Protein AF-A0A9Q3CZU9-F1 (afdb_monomer_lite)

Sequence (143 aa):
MDTALLIWNRVISWTGIVTNIPSDRDPKFTSALWTNLHQLFGQKVPFNTDYYPQIDGLAERMIQTLEDMVRRICADVLEFNDCDESTHDWCALLPALELEYKRSIHSKTKQTHPILEKGWNPKLPQDSLRKDLVEVHPTAGSF

Radius of gyration: 20.22 Å; chains: 1; bounding box: 53×43×50 Å

Organism: NCBI:txid1389203

Foldseek 3Di:
DVLLVVCCVPPCVVQPDDPDDADDPDVVCVDPSVVVNCVVVVDDDDNPNDDDVVVVVVVVVVVVVLVVLLVCCVVPVDDPDPDDDDDPPSVVCVVVSVLVQQCDQDPPVSHGNCCVRPVDRDDDPVNVVVVPPDPPDPCNVPD

InterPro domains:
  IPR001584 Integrase, catalytic core [PS50994] (1-122)
  IPR012337 Ribonuclease H-like superfamily [SSF53098] (4-114)
  IPR036397 Ribonuclease H superfamily [G3DSA:3.30.420.10] (2-139)

Structure (mmCIF, N/CA/C/O backbone):
data_AF-A0A9Q3CZU9-F1
#
_entry.id   AF-A0A9Q3CZU9-F1
#
loop_
_atom_site.group_PDB
_atom_site.id
_atom_site.type_symbol
_atom_site.label_atom_id
_atom_site.label_alt_id
_atom_site.label_comp_id
_atom_site.label_asym_id
_atom_site.label_entity_id
_atom_site.label_seq_id
_atom_site.pdbx_PDB_ins_code
_atom_site.Cartn_x
_atom_site.Cartn_y
_atom_site.Cartn_z
_atom_site.occupancy
_atom_site.B_iso_or_equiv
_atom_site.auth_seq_id
_atom_site.auth_comp_id
_atom_site.auth_asym_id
_atom_site.auth_atom_id
_atom_site.pdbx_PDB_model_num
ATOM 1 N N . MET A 1 1 ? -21.443 5.238 2.162 1.00 74.12 1 MET A N 1
ATOM 2 C CA . MET A 1 1 ? -21.625 3.786 1.954 1.00 74.12 1 MET A CA 1
ATOM 3 C C . MET A 1 1 ? -20.851 3.309 0.728 1.00 74.12 1 MET A C 1
ATOM 5 O O . MET A 1 1 ? -20.112 2.341 0.845 1.00 74.12 1 MET A O 1
ATOM 9 N N . ASP A 1 2 ? -20.909 4.035 -0.390 1.00 87.06 2 ASP A N 1
ATOM 10 C CA . ASP A 1 2 ? -20.245 3.679 -1.660 1.00 87.06 2 ASP A CA 1
ATOM 11 C C . ASP A 1 2 ? -18.737 3.416 -1.546 1.00 87.06 2 ASP A C 1
ATOM 13 O O . ASP A 1 2 ? -18.240 2.414 -2.051 1.00 87.06 2 ASP A O 1
ATOM 17 N N . THR A 1 3 ? -17.999 4.247 -0.805 1.00 87.12 3 THR A N 1
ATOM 18 C CA . THR A 1 3 ? -16.553 4.052 -0.606 1.00 87.12 3 THR A CA 1
ATOM 19 C C . THR A 1 3 ? -16.230 2.779 0.188 1.00 87.12 3 THR A C 1
ATOM 21 O O . THR A 1 3 ? -15.247 2.106 -0.103 1.00 87.12 3 THR A O 1
ATOM 24 N N . ALA A 1 4 ? -17.073 2.398 1.155 1.00 87.38 4 ALA A N 1
ATOM 25 C CA . ALA A 1 4 ? -16.892 1.153 1.905 1.00 87.38 4 ALA A CA 1
ATOM 26 C C . ALA A 1 4 ? -17.148 -0.076 1.015 1.00 87.38 4 ALA A C 1
ATOM 28 O O . ALA A 1 4 ? -16.398 -1.047 1.076 1.00 87.38 4 ALA A O 1
ATOM 29 N N . LEU A 1 5 ? -18.149 -0.006 0.129 1.00 90.00 5 LEU A N 1
ATOM 30 C CA . LEU A 1 5 ? -18.399 -1.043 -0.878 1.00 90.00 5 LEU A CA 1
ATOM 31 C C . LEU A 1 5 ? -17.259 -1.139 -1.900 1.00 90.00 5 LEU A C 1
ATOM 33 O O . LEU A 1 5 ? -16.901 -2.239 -2.315 1.00 90.00 5 LEU 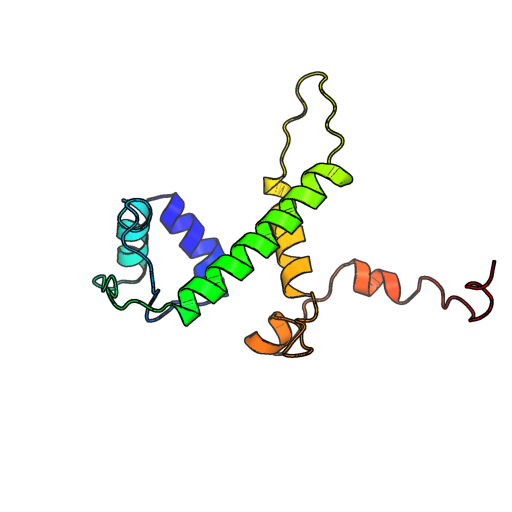A O 1
ATOM 37 N N . LEU A 1 6 ? -16.656 -0.011 -2.285 1.00 90.75 6 LEU A N 1
ATOM 38 C CA . LEU A 1 6 ? -15.488 -0.006 -3.163 1.00 90.75 6 LEU A CA 1
ATOM 39 C C . LEU A 1 6 ? -14.308 -0.748 -2.520 1.00 90.75 6 LEU A C 1
ATOM 41 O O . LEU A 1 6 ? -13.726 -1.623 -3.160 1.00 90.75 6 LEU A O 1
ATOM 45 N N . ILE A 1 7 ? -13.997 -0.452 -1.252 1.00 87.88 7 ILE A N 1
ATOM 46 C CA . ILE A 1 7 ? -12.944 -1.146 -0.493 1.00 87.88 7 ILE A CA 1
ATOM 47 C C . ILE A 1 7 ? -13.270 -2.637 -0.361 1.00 87.88 7 ILE A C 1
ATOM 49 O O . ILE A 1 7 ? -12.403 -3.477 -0.599 1.00 87.88 7 ILE A O 1
ATOM 53 N N . TRP A 1 8 ? -14.520 -2.982 -0.048 1.00 87.94 8 TRP A N 1
ATOM 54 C CA . TRP A 1 8 ? -14.960 -4.374 0.023 1.00 87.94 8 TRP A CA 1
ATOM 55 C C . TRP A 1 8 ? -14.705 -5.125 -1.291 1.00 87.94 8 TRP A C 1
ATOM 57 O O . TRP A 1 8 ? -14.063 -6.176 -1.310 1.00 87.94 8 TRP A O 1
ATOM 67 N N . ASN A 1 9 ? -15.160 -4.556 -2.406 1.00 90.44 9 ASN A N 1
ATOM 68 C CA . ASN A 1 9 ? -15.081 -5.192 -3.716 1.00 90.44 9 ASN A CA 1
ATOM 69 C C . ASN A 1 9 ? -13.654 -5.267 -4.267 1.00 90.44 9 ASN A C 1
ATOM 71 O O . ASN A 1 9 ? -13.355 -6.195 -5.016 1.00 90.44 9 ASN A O 1
ATOM 75 N N . ARG A 1 10 ? -12.787 -4.301 -3.940 1.00 88.00 10 ARG A N 1
ATOM 76 C CA . ARG A 1 10 ? -11.436 -4.195 -4.519 1.00 88.00 10 ARG A CA 1
ATOM 77 C C . ARG A 1 10 ? -10.333 -4.768 -3.642 1.00 88.00 10 ARG A C 1
ATOM 79 O O . ARG A 1 10 ? -9.385 -5.327 -4.181 1.00 88.00 10 ARG A O 1
ATOM 86 N N . VAL A 1 11 ? -10.445 -4.625 -2.325 1.00 87.50 11 VAL A N 1
ATOM 87 C CA . VAL A 1 11 ? -9.400 -5.032 -1.378 1.00 87.50 11 VAL A CA 1
ATOM 88 C C . VAL A 1 11 ? -9.811 -6.326 -0.694 1.00 87.50 11 VAL A C 1
ATOM 90 O O . VAL A 1 11 ? -9.169 -7.357 -0.879 1.00 87.50 11 VAL A O 1
ATOM 93 N N . ILE A 1 12 ? -10.935 -6.301 0.021 1.00 86.69 12 ILE A N 1
ATOM 94 C CA . ILE A 1 12 ? -11.350 -7.399 0.907 1.00 86.69 12 ILE A CA 1
ATOM 95 C C . ILE A 1 12 ? -11.680 -8.671 0.125 1.00 86.69 12 ILE A C 1
ATOM 97 O O . ILE A 1 12 ? -11.326 -9.763 0.560 1.00 86.69 12 ILE A O 1
ATOM 101 N N . SER A 1 13 ? -12.293 -8.554 -1.054 1.00 85.50 13 SER A N 1
ATOM 102 C CA . SER A 1 13 ? -12.560 -9.703 -1.932 1.00 85.50 13 SER A CA 1
ATOM 103 C C . SER A 1 13 ? -11.286 -10.457 -2.352 1.00 85.50 13 SER A C 1
ATOM 105 O O . SER A 1 13 ? -11.345 -11.652 -2.636 1.00 85.50 13 SER A O 1
ATOM 107 N N . TRP A 1 14 ? -10.133 -9.776 -2.378 1.00 82.88 14 TRP A N 1
ATOM 108 C CA . TRP A 1 14 ? -8.856 -10.321 -2.840 1.00 82.88 14 TRP A CA 1
ATOM 109 C C . TRP A 1 14 ? -7.902 -10.711 -1.701 1.00 82.88 14 TRP A C 1
ATOM 111 O O . TRP A 1 14 ? -7.108 -11.646 -1.872 1.00 82.88 14 TRP A O 1
ATOM 121 N N . THR A 1 15 ? -7.958 -10.001 -0.567 1.00 82.56 15 THR A N 1
ATOM 122 C CA . THR A 1 15 ? -7.141 -10.259 0.635 1.00 82.56 15 THR A CA 1
ATOM 123 C C . THR A 1 15 ? -7.837 -11.148 1.663 1.00 82.56 15 THR A C 1
ATOM 125 O O . THR A 1 15 ? -7.169 -11.759 2.491 1.00 82.56 15 THR A O 1
ATOM 128 N N . GLY A 1 16 ? -9.169 -11.224 1.628 1.00 85.00 16 GLY A N 1
ATOM 129 C CA . GLY A 1 16 ? -9.982 -11.792 2.698 1.00 85.00 16 GLY A CA 1
ATOM 130 C C . GLY A 1 16 ? -10.276 -10.789 3.819 1.00 85.00 16 GLY A C 1
ATOM 131 O O . GLY A 1 16 ? -9.738 -9.678 3.855 1.00 85.00 16 GLY A O 1
ATOM 132 N N . ILE A 1 17 ? -11.161 -11.193 4.735 1.00 82.00 17 ILE A N 1
ATOM 133 C CA . ILE A 1 17 ? -11.504 -10.419 5.935 1.00 82.00 17 ILE A CA 1
ATOM 134 C C . ILE A 1 17 ? -10.415 -10.638 6.985 1.00 82.00 17 ILE A C 1
ATOM 136 O O . ILE A 1 17 ? -10.095 -11.769 7.346 1.00 82.00 17 ILE A O 1
ATOM 140 N N . VAL A 1 18 ? -9.877 -9.541 7.498 1.00 75.94 18 VAL A N 1
ATOM 141 C CA . VAL A 1 18 ? -8.923 -9.531 8.607 1.00 75.94 18 VAL A CA 1
ATOM 142 C C . VAL A 1 18 ? -9.660 -9.590 9.945 1.00 75.94 18 VAL A C 1
ATOM 144 O O . VAL A 1 18 ? -10.731 -9.009 10.113 1.00 75.94 18 VAL A O 1
ATOM 147 N N . THR A 1 19 ? -9.102 -10.319 10.909 1.00 73.50 19 THR A N 1
ATOM 148 C CA . THR A 1 19 ? -9.702 -10.490 12.244 1.00 73.50 19 THR A CA 1
ATOM 149 C C . THR A 1 19 ? -9.525 -9.265 13.134 1.00 73.50 19 THR A C 1
ATOM 151 O O . THR A 1 19 ? -10.337 -9.039 14.026 1.00 73.50 19 THR A O 1
ATOM 154 N N . ASN A 1 20 ? -8.472 -8.483 12.899 1.00 73.69 20 ASN A N 1
ATOM 155 C CA . ASN A 1 20 ? -8.183 -7.246 13.605 1.00 73.69 20 ASN A CA 1
ATOM 156 C C . ASN A 1 20 ? -7.376 -6.308 12.696 1.00 73.69 20 ASN A C 1
ATOM 158 O O . ASN A 1 20 ? -6.463 -6.762 12.005 1.00 73.69 20 ASN A O 1
ATOM 162 N N . ILE A 1 21 ? -7.693 -5.013 12.725 1.00 75.62 21 ILE A N 1
ATOM 163 C CA . ILE A 1 21 ? -6.930 -3.954 12.053 1.00 75.62 21 ILE A CA 1
ATOM 164 C C . ILE A 1 21 ? -6.472 -2.989 13.144 1.00 75.62 21 ILE A C 1
ATOM 166 O O . ILE A 1 21 ? -7.268 -2.155 13.578 1.00 75.62 21 ILE A O 1
ATOM 170 N N . PRO A 1 22 ? -5.222 -3.109 13.625 1.00 73.75 22 PRO A N 1
ATOM 171 C CA . PRO A 1 22 ? -4.643 -2.097 14.491 1.00 73.75 22 PRO A CA 1
ATOM 172 C C . PRO A 1 22 ? -4.662 -0.751 13.765 1.00 73.75 22 PRO A C 1
ATOM 174 O O . PRO A 1 22 ? -4.193 -0.650 12.633 1.00 73.75 22 PRO A O 1
ATOM 177 N N . SER A 1 23 ? -5.253 0.254 14.398 1.00 74.38 23 SER A N 1
ATOM 178 C CA . SER A 1 23 ? -5.373 1.605 13.860 1.00 74.38 23 SER A CA 1
ATOM 179 C C . SER A 1 23 ? -5.255 2.600 15.002 1.00 74.38 23 SER A C 1
ATOM 181 O O . SER A 1 23 ? -5.718 2.330 16.114 1.00 74.38 23 SER A O 1
ATOM 183 N N . ASP A 1 24 ? -4.685 3.768 14.723 1.00 74.00 24 ASP A N 1
ATOM 184 C CA . ASP A 1 24 ? -4.682 4.872 15.673 1.00 74.00 24 ASP A CA 1
ATOM 185 C C . ASP A 1 24 ? -6.090 5.487 15.835 1.00 74.00 24 ASP A C 1
ATOM 187 O O . ASP A 1 24 ? -7.059 5.115 15.161 1.00 74.00 24 ASP A O 1
ATOM 191 N N . ARG A 1 25 ? -6.216 6.427 16.778 1.00 70.38 25 ARG A N 1
ATOM 192 C CA . ARG A 1 25 ? -7.461 7.167 17.040 1.00 70.38 25 ARG A CA 1
ATOM 193 C C . ARG A 1 25 ? -7.605 8.424 16.176 1.00 70.38 25 ARG A C 1
ATOM 195 O O . ARG A 1 25 ? -8.331 9.334 16.583 1.00 70.38 25 ARG A O 1
ATOM 202 N N . ASP A 1 26 ? -6.934 8.523 15.026 1.00 74.50 26 ASP A N 1
ATOM 203 C CA . ASP A 1 26 ? -7.167 9.656 14.131 1.00 74.50 26 ASP A CA 1
ATOM 204 C C . ASP A 1 26 ? -8.669 9.674 13.754 1.00 74.50 26 ASP A C 1
ATOM 206 O O . ASP A 1 26 ? -9.256 8.635 13.416 1.00 74.50 26 ASP A O 1
ATOM 210 N N . PRO A 1 27 ? -9.342 10.838 13.830 1.00 75.25 27 PRO A N 1
ATOM 211 C CA . PRO A 1 27 ? -10.722 11.013 13.381 1.00 75.25 27 PRO A CA 1
ATOM 212 C C . PRO A 1 27 ? -11.026 10.412 11.997 1.00 75.25 27 PRO A C 1
ATOM 214 O O . PRO A 1 27 ? -12.153 9.992 11.728 1.00 75.25 27 PRO A O 1
ATOM 217 N N . LYS A 1 28 ? -10.021 10.303 11.120 1.00 74.75 28 LYS A N 1
ATOM 218 C CA . LYS A 1 28 ? -10.119 9.627 9.820 1.00 74.75 28 LYS A CA 1
ATOM 219 C C . LYS A 1 28 ? -10.464 8.143 9.949 1.00 74.75 28 LYS A C 1
ATOM 221 O O . LYS A 1 28 ? -11.271 7.660 9.152 1.00 74.75 28 LYS A O 1
ATOM 226 N N . PHE A 1 29 ? -9.928 7.446 10.953 1.00 68.25 29 PHE A N 1
ATOM 227 C CA . PHE A 1 29 ? -10.190 6.028 11.234 1.00 68.25 29 PHE A CA 1
ATOM 228 C C . PHE A 1 29 ? -11.463 5.784 12.053 1.00 68.25 29 PHE A C 1
ATOM 230 O O . PHE A 1 29 ? -12.007 4.686 12.048 1.00 68.25 29 PHE A O 1
ATOM 237 N N . THR A 1 30 ? -12.020 6.830 12.665 1.00 65.19 30 THR A N 1
ATOM 238 C CA . THR A 1 30 ? -13.342 6.791 13.325 1.00 65.19 30 THR A CA 1
ATOM 239 C C . THR A 1 30 ? -14.470 7.345 12.446 1.00 65.19 30 THR A C 1
ATOM 241 O O . THR A 1 30 ? -15.606 7.510 12.890 1.00 65.19 30 THR A O 1
ATOM 244 N N . SER A 1 31 ? -14.179 7.611 11.170 1.00 81.31 31 SER A N 1
ATOM 245 C CA . SER A 1 31 ? -15.122 8.213 10.230 1.00 81.31 31 SER A CA 1
ATOM 246 C C . SER A 1 31 ? -16.271 7.276 9.823 1.00 81.31 31 SER A C 1
ATOM 248 O O . SER A 1 31 ? -16.264 6.058 10.045 1.00 81.31 31 SER A O 1
ATOM 250 N N . ALA A 1 32 ? -17.274 7.848 9.148 1.00 84.62 32 ALA A N 1
ATOM 251 C CA . ALA A 1 32 ? -18.399 7.097 8.593 1.00 84.62 32 ALA A CA 1
ATOM 252 C C . ALA A 1 32 ? -17.957 6.004 7.599 1.00 84.62 32 ALA A C 1
ATOM 254 O O . ALA A 1 32 ? -18.665 5.013 7.426 1.00 84.62 32 ALA A O 1
ATOM 255 N N . LEU A 1 33 ? -16.792 6.152 6.956 1.00 85.00 33 LEU A N 1
ATOM 256 C CA . LEU A 1 33 ? -16.202 5.119 6.103 1.00 85.00 33 LEU A CA 1
ATOM 257 C C . LEU A 1 33 ? -15.972 3.826 6.893 1.00 85.00 33 LEU A C 1
ATOM 259 O O . LEU A 1 33 ? -16.506 2.782 6.525 1.00 85.00 33 LEU A O 1
ATOM 263 N N . TRP A 1 34 ? -15.200 3.910 7.976 1.00 82.31 34 TRP A N 1
ATOM 264 C CA . TRP A 1 34 ? -14.794 2.752 8.770 1.00 82.31 34 TRP A CA 1
ATOM 265 C C . TRP A 1 34 ? -15.977 2.128 9.487 1.00 82.31 34 TRP A C 1
ATOM 267 O O . TRP A 1 34 ? -16.135 0.912 9.451 1.00 82.31 34 TRP A O 1
ATOM 277 N N . THR A 1 35 ? -16.882 2.953 10.019 1.00 83.44 35 THR A N 1
ATOM 278 C CA . THR A 1 35 ? -18.149 2.465 10.584 1.00 83.44 35 THR A CA 1
ATOM 279 C C . THR A 1 35 ? -18.926 1.616 9.568 1.00 83.44 35 THR A C 1
ATOM 281 O O . THR A 1 35 ? -19.347 0.506 9.891 1.00 83.44 35 THR A O 1
ATOM 284 N N . ASN A 1 36 ? -19.070 2.090 8.325 1.00 87.38 36 ASN A N 1
ATOM 285 C CA . ASN A 1 36 ? -19.753 1.338 7.267 1.00 87.38 36 ASN A CA 1
ATOM 286 C C . ASN A 1 36 ? -18.978 0.074 6.855 1.00 87.38 36 ASN A C 1
ATOM 288 O O . ASN A 1 36 ? -19.589 -0.962 6.609 1.00 87.38 36 ASN A O 1
ATOM 292 N N . LEU A 1 37 ? -17.645 0.130 6.788 1.00 85.50 37 LEU A N 1
ATOM 293 C CA . LEU A 1 37 ? -16.815 -1.023 6.431 1.00 85.50 37 LEU A CA 1
ATOM 294 C C . LEU A 1 37 ? -16.908 -2.139 7.488 1.00 85.50 37 LEU A C 1
ATOM 296 O O . LEU A 1 37 ? -17.069 -3.306 7.141 1.00 85.50 37 LEU A O 1
ATOM 300 N N . HIS A 1 38 ? -16.911 -1.786 8.775 1.00 81.44 38 HIS A N 1
ATOM 301 C CA . HIS A 1 38 ? -17.106 -2.749 9.861 1.00 81.44 38 HIS A CA 1
ATOM 302 C C . HIS A 1 38 ? -18.503 -3.375 9.868 1.00 81.44 38 HIS A C 1
ATOM 304 O O . HIS A 1 38 ? -18.634 -4.567 10.151 1.00 81.44 38 HIS A O 1
ATOM 310 N N . GLN A 1 39 ? -19.539 -2.611 9.504 1.00 84.69 39 GLN A N 1
ATOM 311 C CA . GLN A 1 39 ? -20.876 -3.173 9.298 1.00 84.69 39 GLN A CA 1
ATOM 312 C C . GLN A 1 39 ? -20.875 -4.229 8.187 1.00 84.69 39 GLN A C 1
ATOM 314 O O . GLN A 1 39 ? -21.486 -5.281 8.364 1.00 84.69 39 GLN A O 1
ATOM 319 N N . LEU A 1 40 ? -20.141 -4.000 7.088 1.00 85.44 40 LEU A N 1
ATOM 320 C CA . LEU A 1 40 ? -19.973 -4.998 6.024 1.00 85.44 40 LEU A CA 1
ATOM 321 C C . LEU A 1 40 ? -19.218 -6.245 6.511 1.00 85.44 40 LEU A C 1
ATOM 323 O O . LEU A 1 40 ? -19.566 -7.353 6.112 1.00 85.44 40 LEU A O 1
ATOM 327 N N . PHE A 1 41 ? -18.235 -6.101 7.409 1.00 83.00 41 PHE A N 1
ATOM 328 C CA . PHE A 1 41 ? -17.556 -7.248 8.035 1.00 83.00 41 PHE A CA 1
ATOM 329 C C . PHE A 1 41 ? -18.459 -8.059 8.977 1.00 83.00 41 PHE A C 1
ATOM 331 O O . PHE A 1 41 ? -18.084 -9.163 9.368 1.00 83.00 41 PHE A O 1
ATOM 338 N N . GLY A 1 42 ? -19.620 -7.528 9.380 1.00 79.06 42 GLY A N 1
ATOM 339 C CA . GLY A 1 42 ? -20.478 -8.145 10.395 1.00 79.06 42 GLY A CA 1
ATOM 340 C C . GLY A 1 42 ? -19.864 -8.138 11.802 1.00 79.06 42 GLY A C 1
ATOM 341 O O . GLY A 1 42 ? -20.320 -8.873 12.677 1.00 79.06 42 GLY A O 1
ATOM 342 N N . GLN A 1 43 ? -18.828 -7.325 12.033 1.00 68.44 43 GLN A N 1
ATOM 343 C CA . GLN A 1 43 ? -18.098 -7.259 13.299 1.00 68.44 43 GLN A CA 1
ATOM 344 C C . GLN A 1 43 ? -18.498 -6.012 14.097 1.00 68.44 43 GLN A C 1
ATOM 346 O O . GLN A 1 43 ? -18.600 -4.909 13.559 1.00 68.44 43 GLN A O 1
ATOM 351 N N . LYS A 1 44 ? -18.684 -6.171 15.414 1.00 61.91 44 LYS A N 1
ATOM 352 C CA . LYS A 1 44 ? -18.740 -5.035 16.344 1.00 61.91 44 LYS A CA 1
ATOM 353 C C . LYS A 1 44 ? -17.311 -4.591 16.620 1.00 61.91 44 LYS A C 1
ATOM 355 O O . LYS A 1 44 ? -16.530 -5.377 17.136 1.00 61.91 44 LYS A O 1
ATOM 360 N N . VAL A 1 45 ? -17.000 -3.358 16.244 1.00 57.31 45 VAL A N 1
ATOM 361 C CA . VAL A 1 45 ? -15.660 -2.762 16.245 1.00 57.31 45 VAL A CA 1
ATOM 362 C C . VAL A 1 45 ? -14.937 -2.945 17.586 1.00 57.31 45 VAL A C 1
ATOM 364 O O . VAL A 1 45 ? -15.360 -2.344 18.574 1.00 57.31 45 VAL A O 1
ATOM 367 N N . PRO A 1 46 ? -13.811 -3.673 17.649 1.00 55.84 46 PRO A N 1
ATOM 368 C CA . PRO A 1 46 ? -12.763 -3.331 18.579 1.00 55.84 46 PRO A CA 1
ATOM 369 C C . PRO A 1 46 ? -11.820 -2.386 17.830 1.00 55.84 46 PRO A C 1
ATOM 371 O O . PRO A 1 46 ? -10.997 -2.815 17.025 1.00 55.84 46 PRO A O 1
ATOM 374 N N . PHE A 1 47 ? -11.942 -1.078 18.061 1.00 57.84 47 PHE A N 1
ATOM 375 C CA . PHE A 1 47 ? -10.802 -0.203 17.815 1.00 57.84 47 PHE A CA 1
ATOM 376 C C . PHE A 1 47 ? -9.789 -0.637 18.866 1.00 57.84 47 PHE A C 1
ATOM 378 O O . PHE A 1 47 ? -9.899 -0.218 20.019 1.00 57.84 47 PHE A O 1
ATOM 385 N N . ASN A 1 48 ? -8.916 -1.586 18.523 1.00 55.19 48 ASN A N 1
ATOM 386 C CA . ASN A 1 48 ? -7.921 -2.066 19.464 1.00 55.19 48 ASN A CA 1
ATOM 387 C C . ASN A 1 48 ? -7.031 -0.877 19.814 1.00 55.19 48 ASN A C 1
ATOM 389 O O . ASN A 1 48 ? -6.286 -0.364 18.990 1.00 55.19 48 ASN A O 1
ATOM 393 N N . THR A 1 49 ? -7.171 -0.425 21.055 1.00 51.72 49 THR A N 1
ATOM 394 C CA . THR A 1 49 ? -6.469 0.706 21.672 1.00 51.72 49 THR A CA 1
ATOM 395 C C . THR A 1 49 ? -5.031 0.390 22.045 1.00 51.72 49 THR A C 1
ATOM 397 O O . THR A 1 49 ? -4.391 1.157 22.764 1.00 51.72 49 THR A O 1
ATOM 400 N N . ASP A 1 50 ? -4.542 -0.763 21.623 1.00 59.53 50 ASP A N 1
ATOM 401 C CA . ASP A 1 50 ? -3.236 -1.238 22.009 1.00 59.53 50 ASP A CA 1
ATOM 402 C C . ASP A 1 50 ? -2.212 -0.540 21.117 1.00 59.53 50 ASP A C 1
ATOM 404 O O . ASP A 1 50 ? -2.262 -0.612 19.892 1.00 59.53 50 ASP A O 1
ATOM 408 N N . TYR A 1 51 ? -1.306 0.193 21.747 1.00 66.19 51 TYR A N 1
ATOM 409 C CA . T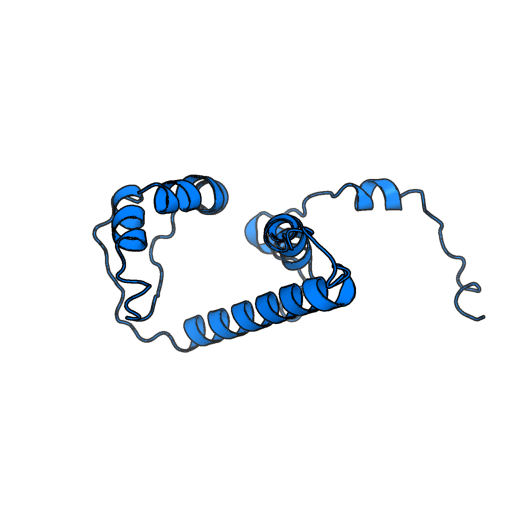YR A 1 51 ? -0.195 0.838 21.068 1.00 66.19 51 TYR A CA 1
ATOM 410 C C . TYR A 1 51 ? 0.738 -0.245 20.505 1.00 66.19 51 TYR A C 1
ATOM 412 O O . TYR A 1 51 ? 1.371 -0.973 21.275 1.00 66.19 51 TYR A O 1
ATOM 420 N N . TYR A 1 52 ? 0.825 -0.354 19.174 1.00 73.81 52 TYR A N 1
ATOM 421 C CA . TYR A 1 52 ? 1.656 -1.339 18.473 1.00 73.81 52 TYR A CA 1
ATOM 422 C C . TYR A 1 52 ? 2.786 -0.654 17.690 1.00 73.81 52 TYR A C 1
ATOM 424 O O . TYR A 1 52 ? 2.813 -0.723 16.461 1.00 73.81 52 TYR A O 1
ATOM 432 N N . PRO A 1 53 ? 3.799 -0.077 18.366 1.00 78.44 53 PRO A N 1
ATOM 433 C CA . PRO A 1 53 ? 4.839 0.721 17.711 1.00 78.44 53 PRO A CA 1
ATOM 434 C C . PRO A 1 53 ? 5.621 -0.042 16.633 1.00 78.44 53 PRO A C 1
ATOM 436 O O . PRO A 1 53 ? 6.168 0.554 15.709 1.00 78.44 53 PRO A O 1
ATOM 439 N N . GLN A 1 54 ? 5.674 -1.374 16.719 1.00 82.69 54 GLN A N 1
ATOM 440 C CA . GLN A 1 54 ? 6.281 -2.196 15.676 1.00 82.69 54 GLN A CA 1
ATOM 441 C C . GLN A 1 54 ? 5.433 -2.250 14.397 1.00 82.69 54 GLN A C 1
ATOM 443 O O . GLN A 1 54 ? 5.999 -2.186 13.308 1.00 82.69 54 GLN A O 1
ATOM 448 N N . ILE A 1 55 ? 4.109 -2.394 14.524 1.00 80.06 55 ILE A N 1
ATOM 449 C CA . ILE A 1 55 ? 3.183 -2.453 13.385 1.00 80.06 55 ILE A CA 1
ATOM 450 C C . ILE A 1 55 ? 3.041 -1.058 12.782 1.00 80.06 55 ILE A C 1
ATOM 452 O O . ILE A 1 55 ? 3.184 -0.916 11.570 1.00 80.06 55 ILE A O 1
ATOM 456 N N . ASP A 1 56 ? 2.889 -0.035 13.623 1.00 82.50 56 ASP A N 1
ATOM 457 C CA . ASP A 1 56 ? 2.792 1.360 13.192 1.00 82.50 56 ASP A CA 1
ATOM 458 C C . ASP A 1 56 ? 4.060 1.775 12.435 1.00 82.50 56 ASP A C 1
ATOM 460 O O . ASP A 1 56 ? 3.994 2.198 11.284 1.00 82.50 56 ASP A O 1
ATOM 464 N N . GLY A 1 57 ? 5.245 1.504 12.994 1.00 87.38 57 GLY A N 1
ATOM 465 C CA . GLY A 1 57 ? 6.510 1.800 12.318 1.00 87.38 57 GLY A CA 1
ATOM 466 C C . GLY A 1 57 ? 6.769 0.955 11.061 1.00 87.38 57 GLY A C 1
ATOM 467 O O . GLY A 1 57 ? 7.627 1.303 10.246 1.00 87.38 57 GLY A O 1
ATOM 468 N N . LEU A 1 58 ? 6.094 -0.186 10.880 1.00 86.12 58 LEU A N 1
ATOM 469 C CA . LEU A 1 58 ? 6.108 -0.928 9.612 1.00 86.12 58 LEU A CA 1
ATOM 470 C C . LEU A 1 58 ? 5.178 -0.271 8.586 1.00 86.12 58 LEU A C 1
ATOM 472 O O . LEU A 1 58 ? 5.591 -0.095 7.439 1.00 86.12 58 LEU A O 1
ATOM 476 N N . ALA A 1 59 ? 3.973 0.121 9.003 1.00 86.62 59 ALA A N 1
ATOM 477 C CA . ALA A 1 59 ? 3.007 0.816 8.162 1.00 86.62 59 ALA A CA 1
ATOM 478 C C . ALA A 1 59 ? 3.561 2.161 7.668 1.00 86.62 59 ALA A C 1
ATOM 480 O O . ALA A 1 59 ? 3.528 2.423 6.470 1.00 86.62 59 ALA A O 1
ATOM 481 N N . GLU A 1 60 ? 4.172 2.962 8.543 1.00 89.56 60 GLU A N 1
ATOM 482 C CA . GLU A 1 60 ? 4.800 4.241 8.184 1.00 89.56 60 GLU A CA 1
ATOM 483 C C . GLU A 1 60 ? 5.891 4.078 7.118 1.00 89.56 60 GLU A C 1
ATOM 485 O O . GLU A 1 60 ? 5.902 4.793 6.117 1.00 89.56 60 GLU A O 1
ATOM 490 N N . ARG A 1 61 ? 6.787 3.094 7.280 1.00 90.75 61 ARG A N 1
ATOM 491 C CA . ARG A 1 61 ? 7.841 2.810 6.287 1.00 90.75 61 ARG A CA 1
ATOM 492 C C . ARG A 1 61 ? 7.268 2.347 4.949 1.00 90.75 61 ARG A C 1
ATOM 494 O O . ARG A 1 61 ? 7.808 2.688 3.894 1.00 90.75 61 ARG A O 1
ATOM 501 N N . MET A 1 62 ? 6.192 1.564 4.983 1.00 89.62 62 MET A N 1
ATOM 502 C CA . MET A 1 62 ? 5.492 1.142 3.773 1.00 89.62 62 MET A CA 1
ATOM 503 C C . MET A 1 62 ? 4.848 2.339 3.067 1.00 89.62 62 MET A C 1
ATOM 505 O O . MET A 1 62 ? 5.043 2.491 1.864 1.00 89.62 62 MET A O 1
ATOM 509 N N . ILE A 1 63 ? 4.156 3.212 3.805 1.00 91.00 63 ILE A N 1
ATOM 510 C CA . ILE A 1 63 ? 3.540 4.434 3.269 1.00 91.00 63 ILE A CA 1
ATOM 511 C C . ILE A 1 63 ? 4.604 5.326 2.623 1.00 91.00 63 ILE A C 1
ATOM 513 O O . ILE A 1 63 ? 4.446 5.689 1.463 1.00 91.00 63 ILE A O 1
ATOM 517 N N . GLN A 1 64 ? 5.727 5.583 3.301 1.00 93.62 64 GLN A N 1
ATOM 518 C CA . GLN A 1 64 ? 6.839 6.368 2.744 1.00 93.62 64 GLN A CA 1
ATOM 519 C C . GLN A 1 64 ? 7.370 5.782 1.429 1.00 93.62 64 GLN A C 1
ATOM 521 O O . GLN A 1 64 ? 7.604 6.511 0.468 1.00 93.62 64 GLN A O 1
ATOM 526 N N . THR A 1 65 ? 7.517 4.456 1.356 1.00 91.56 65 THR A N 1
ATOM 527 C CA . THR A 1 65 ? 7.969 3.784 0.128 1.00 91.56 65 THR A CA 1
ATOM 528 C C . THR A 1 65 ? 6.979 4.002 -1.019 1.00 91.56 65 THR A C 1
ATOM 530 O O . THR A 1 65 ? 7.389 4.304 -2.138 1.00 91.56 65 THR A O 1
ATOM 533 N N . LEU A 1 66 ? 5.677 3.870 -0.750 1.00 91.50 66 LEU A N 1
ATOM 534 C CA . LEU A 1 66 ? 4.631 4.074 -1.753 1.00 91.50 66 LEU A CA 1
ATOM 535 C C . LEU A 1 66 ? 4.538 5.543 -2.191 1.00 91.50 66 LEU A C 1
ATOM 537 O O . LEU A 1 66 ? 4.408 5.810 -3.383 1.00 91.50 66 LEU A O 1
ATOM 541 N N . GLU A 1 67 ? 4.660 6.493 -1.263 1.00 92.25 67 GLU A N 1
ATOM 542 C CA . GLU A 1 67 ? 4.702 7.925 -1.575 1.00 92.25 67 GLU A CA 1
ATOM 543 C C . GLU A 1 67 ? 5.889 8.277 -2.475 1.00 92.25 67 GLU A C 1
ATOM 545 O O . GLU A 1 67 ? 5.724 8.995 -3.462 1.00 92.25 67 GLU A O 1
ATOM 550 N N . ASP A 1 68 ? 7.075 7.742 -2.180 1.00 91.19 68 ASP A N 1
ATOM 551 C CA . ASP A 1 68 ? 8.265 7.944 -3.006 1.00 91.19 68 ASP A CA 1
ATOM 552 C C . ASP A 1 68 ? 8.093 7.357 -4.412 1.00 91.19 68 ASP A C 1
ATOM 554 O O . ASP A 1 68 ? 8.525 7.963 -5.395 1.00 91.19 68 ASP A O 1
ATOM 558 N N . MET A 1 69 ? 7.442 6.198 -4.527 1.00 90.06 69 MET A N 1
ATOM 559 C CA . MET A 1 69 ? 7.117 5.584 -5.814 1.00 90.06 69 MET A CA 1
ATOM 560 C C . MET A 1 69 ? 6.149 6.447 -6.632 1.00 90.06 69 MET A C 1
ATOM 562 O O . MET A 1 69 ? 6.409 6.700 -7.809 1.00 90.06 69 MET A O 1
ATOM 566 N N . VAL A 1 70 ? 5.075 6.949 -6.011 1.00 88.50 70 VAL A N 1
ATOM 567 C CA . VAL A 1 70 ? 4.129 7.869 -6.665 1.00 88.50 70 VAL A CA 1
ATOM 568 C C . VAL A 1 70 ? 4.841 9.153 -7.086 1.00 88.50 70 VAL A C 1
ATOM 570 O O . VAL A 1 70 ? 4.691 9.582 -8.226 1.00 88.50 70 VAL A O 1
ATOM 573 N N . ARG A 1 71 ? 5.675 9.738 -6.215 1.00 87.00 71 ARG A N 1
ATOM 574 C CA . ARG A 1 71 ? 6.407 10.978 -6.510 1.00 87.00 71 ARG A CA 1
ATOM 575 C C . ARG A 1 71 ? 7.312 10.833 -7.732 1.00 87.00 71 ARG A C 1
ATOM 577 O O . ARG A 1 71 ? 7.339 11.737 -8.560 1.00 87.00 71 ARG A O 1
ATOM 584 N N . ARG A 1 72 ? 8.015 9.704 -7.859 1.00 85.12 72 ARG A N 1
ATOM 585 C CA . ARG A 1 72 ? 8.862 9.402 -9.026 1.00 85.12 72 ARG A CA 1
ATOM 586 C C . ARG A 1 72 ? 8.045 9.253 -10.302 1.00 85.12 72 ARG A C 1
ATOM 588 O O . ARG A 1 72 ? 8.415 9.826 -11.311 1.00 85.12 72 ARG A O 1
ATOM 595 N N . ILE A 1 73 ? 6.918 8.541 -10.258 1.00 81.00 73 ILE A N 1
ATOM 596 C CA . ILE A 1 73 ? 6.043 8.420 -11.434 1.00 81.00 73 ILE A CA 1
ATOM 597 C C . ILE A 1 73 ? 5.520 9.784 -11.867 1.00 81.00 73 ILE A C 1
ATOM 599 O O . ILE A 1 73 ? 5.560 10.104 -13.051 1.00 81.00 73 ILE A O 1
ATOM 603 N N . CYS A 1 74 ? 5.058 10.590 -10.914 1.00 80.00 74 CYS A N 1
ATOM 604 C CA . CYS A 1 74 ? 4.602 11.932 -11.222 1.00 80.00 74 CYS A CA 1
ATOM 605 C C . CYS A 1 74 ? 5.729 12.755 -11.858 1.00 80.00 74 CYS A C 1
ATOM 607 O O . CYS A 1 74 ? 5.488 13.367 -12.883 1.00 80.00 74 CYS A O 1
ATOM 609 N N . ALA A 1 75 ? 6.948 12.726 -11.306 1.00 78.06 75 ALA A N 1
ATOM 610 C CA . ALA A 1 75 ? 8.085 13.501 -11.812 1.00 78.06 75 ALA A CA 1
ATOM 611 C C . ALA A 1 75 ? 8.646 13.027 -13.168 1.00 78.06 75 ALA A C 1
ATOM 613 O O . ALA A 1 75 ? 9.022 13.867 -13.980 1.00 78.06 75 ALA A O 1
ATOM 614 N N . ASP A 1 76 ? 8.728 11.713 -13.395 1.00 70.00 76 ASP A N 1
ATOM 615 C CA . ASP A 1 76 ? 9.510 11.128 -14.496 1.00 70.00 76 ASP A CA 1
ATOM 616 C C . ASP A 1 76 ? 8.649 10.587 -15.653 1.00 70.00 76 ASP A C 1
ATOM 618 O O . ASP A 1 76 ? 9.148 10.428 -16.765 1.00 70.00 76 ASP A O 1
ATOM 622 N N . VAL A 1 77 ? 7.381 10.234 -15.400 1.00 64.81 77 VAL A N 1
ATOM 623 C CA . VAL A 1 77 ? 6.519 9.520 -16.369 1.00 64.81 77 VAL A CA 1
ATOM 624 C C . VAL A 1 77 ? 5.393 10.401 -16.896 1.00 64.81 77 VAL A C 1
ATOM 626 O O . VAL A 1 77 ? 4.980 10.250 -18.045 1.00 64.81 77 VAL A O 1
ATOM 629 N N . LEU A 1 78 ? 4.883 11.311 -16.068 1.00 64.44 78 LEU A N 1
ATOM 630 C CA . LEU A 1 78 ? 3.879 12.279 -16.484 1.00 64.44 78 LEU A CA 1
ATOM 631 C C . LEU A 1 78 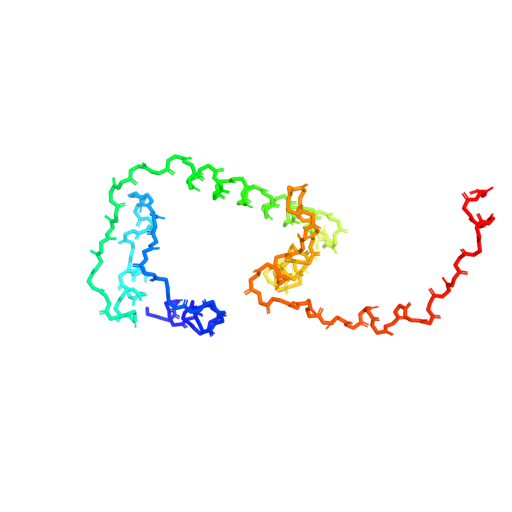? 4.605 13.556 -16.915 1.00 64.44 78 LEU A C 1
ATOM 633 O O . LEU A 1 78 ? 5.191 14.246 -16.086 1.00 64.44 78 LEU A O 1
ATOM 637 N N . GLU A 1 79 ? 4.588 13.879 -18.210 1.00 57.72 79 GLU A N 1
ATOM 638 C CA . GLU A 1 79 ? 4.998 15.213 -18.654 1.00 57.72 79 GLU A CA 1
ATOM 639 C C . GLU A 1 79 ? 4.047 16.236 -18.018 1.00 57.72 79 GLU A C 1
ATOM 641 O O . GLU A 1 79 ? 2.870 16.315 -18.376 1.00 57.72 79 GLU A O 1
ATOM 646 N N . PHE A 1 80 ? 4.550 17.005 -17.051 1.00 53.69 80 PHE A N 1
ATOM 647 C CA . PHE A 1 80 ? 3.848 18.149 -16.474 1.00 53.69 80 PHE A CA 1
ATOM 648 C C . PHE A 1 80 ? 3.804 19.284 -17.504 1.00 53.69 80 PHE A C 1
ATOM 650 O O . PHE A 1 80 ? 4.567 20.244 -17.432 1.00 53.69 80 PHE A O 1
ATOM 657 N N . ASN A 1 81 ? 2.950 19.150 -18.517 1.00 48.91 81 ASN A N 1
ATOM 658 C CA .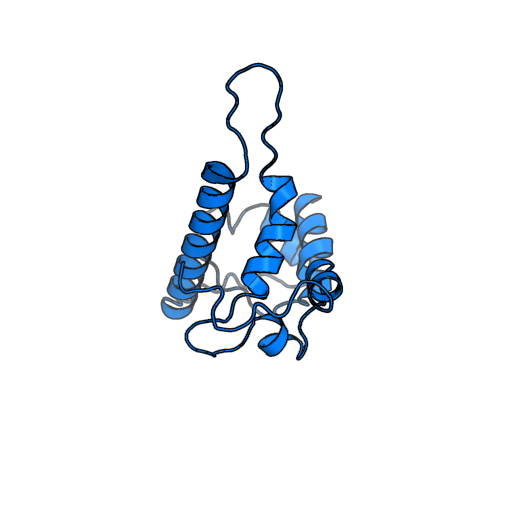 ASN A 1 81 ? 2.700 20.226 -19.464 1.00 48.91 81 ASN A CA 1
ATOM 659 C C . ASN A 1 81 ? 1.668 21.182 -18.849 1.00 48.91 81 ASN A C 1
ATOM 661 O O . ASN A 1 81 ? 0.479 20.879 -18.787 1.00 48.91 81 ASN A O 1
ATOM 665 N N . ASP A 1 82 ? 2.138 22.355 -18.412 1.00 50.91 82 ASP A N 1
ATOM 666 C CA . ASP A 1 82 ? 1.359 23.467 -17.828 1.00 50.91 82 ASP A CA 1
ATOM 667 C C . ASP A 1 82 ? 0.369 24.139 -18.815 1.00 50.91 82 ASP A C 1
ATOM 669 O O . ASP A 1 82 ? -0.050 25.281 -18.624 1.00 50.91 82 ASP A O 1
ATOM 673 N N . CYS A 1 83 ? -0.004 23.472 -19.907 1.00 50.38 83 CYS A N 1
ATOM 674 C CA . CYS A 1 83 ? -0.821 24.039 -20.976 1.00 50.38 83 CYS A CA 1
ATOM 675 C C . CYS A 1 83 ? -2.083 23.198 -21.207 1.00 50.38 83 CYS A C 1
ATOM 677 O O . CYS A 1 83 ? -2.020 22.121 -21.783 1.00 50.38 83 CYS A O 1
ATOM 679 N N . ASP A 1 84 ? -3.203 23.751 -20.733 1.00 52.50 84 ASP A N 1
ATOM 680 C CA . ASP A 1 84 ? -4.609 23.421 -21.001 1.00 52.50 84 ASP A CA 1
ATOM 681 C C . ASP A 1 84 ? -5.048 21.938 -20.961 1.00 52.50 84 ASP A C 1
ATOM 683 O O . ASP A 1 84 ? -4.659 21.086 -21.753 1.00 52.50 84 ASP A O 1
ATOM 687 N N . GLU A 1 85 ? -5.970 21.661 -20.033 1.00 50.50 85 GLU A N 1
ATOM 688 C CA . GLU A 1 85 ? -6.886 20.504 -19.997 1.00 50.50 85 GLU A CA 1
ATOM 689 C C . GLU A 1 85 ? -6.289 19.081 -20.016 1.00 50.50 85 GLU A C 1
ATOM 691 O O . GLU A 1 85 ? -7.012 18.100 -20.206 1.00 50.50 85 GLU A O 1
ATOM 696 N N . SER A 1 86 ? -5.009 18.906 -19.690 1.00 46.06 86 SER A N 1
ATOM 697 C CA . SER A 1 86 ? -4.468 17.574 -19.388 1.00 46.06 86 SER A CA 1
ATOM 698 C C . SER A 1 86 ? -4.786 17.196 -17.939 1.00 46.06 86 SER A C 1
ATOM 700 O O . SER A 1 86 ? -4.147 17.641 -16.986 1.00 46.06 86 SER A O 1
ATOM 702 N N . THR A 1 87 ? -5.828 16.386 -17.747 1.00 46.91 87 THR A N 1
ATOM 703 C CA . THR A 1 87 ? -6.178 15.845 -16.428 1.00 46.91 87 THR A CA 1
ATOM 704 C C . THR A 1 87 ? -5.086 14.870 -15.994 1.00 46.91 87 THR A C 1
ATOM 706 O O . THR A 1 87 ? -4.918 13.796 -16.564 1.00 46.91 87 THR A O 1
ATOM 709 N N . HIS A 1 88 ? -4.321 15.288 -14.991 1.00 59.75 88 HIS A N 1
ATOM 710 C CA . HIS A 1 88 ? -3.230 14.548 -14.379 1.00 59.75 88 HIS A CA 1
ATOM 711 C C . HIS A 1 88 ? -3.797 13.344 -13.614 1.00 59.75 88 HIS A C 1
ATOM 713 O O . HIS A 1 88 ? -4.207 13.479 -12.461 1.00 59.75 88 HIS A O 1
ATOM 719 N N . ASP A 1 89 ? -3.850 12.168 -14.240 1.00 70.62 89 ASP A N 1
ATOM 720 C CA . ASP A 1 89 ? -4.473 10.986 -13.635 1.00 70.62 89 ASP A CA 1
ATOM 721 C C . ASP A 1 89 ? -3.435 9.972 -13.132 1.00 70.62 89 ASP A C 1
ATOM 723 O O . ASP A 1 89 ? -3.335 8.835 -13.593 1.00 70.62 89 ASP A O 1
ATOM 727 N N . TRP A 1 90 ? -2.637 10.384 -12.144 1.00 78.81 90 TRP A N 1
ATOM 728 C CA . TRP A 1 90 ? -1.754 9.464 -11.416 1.00 78.81 90 TRP A CA 1
ATOM 729 C C . TRP A 1 90 ? -2.545 8.327 -10.740 1.00 78.81 90 TRP A C 1
ATOM 731 O O . TRP A 1 90 ? -2.000 7.241 -10.536 1.00 78.81 90 TRP A O 1
ATOM 741 N N . CYS A 1 91 ? -3.838 8.534 -10.450 1.00 83.12 91 CYS A N 1
ATOM 742 C CA . CYS A 1 91 ? -4.724 7.498 -9.924 1.00 83.12 91 CYS A CA 1
ATOM 743 C C . CYS A 1 91 ? -4.890 6.340 -10.920 1.00 83.12 91 CYS A C 1
ATOM 745 O O . CYS A 1 91 ? -4.899 5.181 -10.500 1.00 83.12 91 CYS A O 1
ATOM 747 N N . ALA A 1 92 ? -4.947 6.616 -12.228 1.00 82.88 92 ALA A N 1
ATOM 748 C CA . ALA A 1 92 ? -4.978 5.581 -13.264 1.00 82.88 92 ALA A CA 1
ATOM 749 C C . ALA A 1 92 ? -3.701 4.719 -13.304 1.00 82.88 92 ALA A C 1
ATOM 751 O O . ALA A 1 92 ? -3.754 3.569 -13.745 1.00 82.88 92 ALA A O 1
ATOM 752 N N . LEU A 1 93 ? -2.569 5.232 -12.807 1.00 81.75 93 LEU A N 1
ATOM 753 C CA . LEU A 1 93 ? -1.294 4.507 -12.745 1.00 81.75 93 LEU A CA 1
ATOM 754 C C . LEU A 1 93 ? -1.122 3.675 -11.466 1.00 81.75 93 LEU A C 1
ATOM 756 O O . LEU A 1 93 ? -0.262 2.791 -11.425 1.00 81.75 93 LEU A O 1
ATOM 760 N N . LEU A 1 94 ? -1.950 3.891 -10.437 1.00 86.94 94 LEU A N 1
ATOM 761 C CA . LEU A 1 94 ? -1.857 3.163 -9.166 1.00 86.94 94 LEU A CA 1
ATOM 762 C C . LEU A 1 94 ? -1.900 1.634 -9.309 1.00 86.94 94 LEU A C 1
ATOM 764 O O . LEU A 1 94 ? -1.087 0.983 -8.654 1.00 86.94 94 LEU A O 1
ATOM 768 N N . PRO A 1 95 ? -2.748 1.024 -10.165 1.00 86.56 95 PRO A N 1
ATOM 769 C CA . PRO A 1 95 ? -2.743 -0.429 -10.336 1.00 86.56 95 PRO A CA 1
ATOM 770 C C . PRO A 1 95 ? -1.416 -0.968 -10.889 1.00 86.56 95 PRO A C 1
ATOM 772 O O . PRO A 1 95 ? -0.969 -2.044 -10.489 1.00 86.56 95 PRO A O 1
ATOM 775 N N . ALA A 1 96 ? -0.768 -0.226 -11.794 1.00 83.31 96 ALA A N 1
ATOM 776 C CA . ALA A 1 96 ? 0.542 -0.598 -12.325 1.00 83.31 96 ALA A CA 1
ATOM 777 C C . ALA A 1 96 ? 1.627 -0.461 -11.248 1.00 83.31 96 ALA A C 1
ATOM 779 O O . ALA A 1 96 ? 2.455 -1.355 -11.082 1.00 83.31 96 ALA A O 1
ATOM 780 N N . LEU A 1 97 ? 1.574 0.615 -10.458 1.00 87.94 97 LEU A N 1
ATOM 781 C CA . LEU A 1 97 ? 2.506 0.839 -9.358 1.00 87.94 97 LEU A CA 1
ATOM 782 C C . LEU A 1 97 ? 2.384 -0.224 -8.259 1.00 87.94 97 LEU A C 1
ATOM 784 O O . LEU A 1 97 ? 3.391 -0.743 -7.783 1.00 87.94 97 LEU A O 1
ATOM 788 N N . GLU A 1 98 ? 1.157 -0.573 -7.872 1.00 88.75 98 GLU A N 1
ATOM 789 C CA . GLU A 1 98 ? 0.873 -1.619 -6.887 1.00 88.75 98 GLU A CA 1
ATOM 790 C C . GLU A 1 98 ? 1.465 -2.963 -7.327 1.00 88.75 98 GLU A C 1
ATOM 792 O O . GLU A 1 98 ? 2.064 -3.693 -6.532 1.00 88.75 98 GLU A O 1
ATOM 797 N N . LEU A 1 99 ? 1.314 -3.286 -8.608 1.00 86.69 99 LEU A N 1
ATOM 798 C CA . LEU A 1 99 ? 1.834 -4.506 -9.198 1.00 86.69 99 LEU A CA 1
ATOM 799 C C . LEU A 1 99 ? 3.367 -4.539 -9.191 1.00 86.69 99 LEU A C 1
ATOM 801 O O . LEU A 1 99 ? 3.945 -5.545 -8.773 1.00 86.69 99 LEU A O 1
ATOM 805 N N . GLU A 1 100 ? 4.024 -3.453 -9.597 1.00 87.00 100 GLU A N 1
ATOM 806 C CA . GLU A 1 100 ? 5.486 -3.343 -9.559 1.00 87.00 100 GLU A CA 1
ATOM 807 C C . GLU A 1 100 ? 6.020 -3.390 -8.120 1.00 87.00 100 GLU A C 1
ATOM 809 O O . GLU A 1 100 ? 6.973 -4.118 -7.835 1.00 87.00 100 GLU A O 1
ATOM 814 N N . TYR A 1 101 ? 5.348 -2.722 -7.174 1.00 89.44 101 TYR A N 1
ATOM 815 C CA . TYR A 1 101 ? 5.673 -2.823 -5.751 1.00 89.44 101 TYR A CA 1
ATOM 816 C C . TYR A 1 101 ? 5.610 -4.273 -5.265 1.00 89.44 101 TYR A C 1
ATOM 818 O O . TYR A 1 101 ? 6.587 -4.790 -4.718 1.00 89.44 101 TYR A O 1
ATOM 826 N N . LYS A 1 102 ? 4.494 -4.969 -5.515 1.00 87.56 102 LYS A N 1
ATOM 827 C CA . LYS A 1 102 ? 4.306 -6.371 -5.110 1.00 87.56 102 LYS A CA 1
ATOM 828 C C . LYS A 1 102 ? 5.353 -7.293 -5.743 1.00 87.56 102 LYS A C 1
ATOM 830 O O . LYS A 1 102 ? 5.808 -8.243 -5.104 1.00 87.56 102 LYS A O 1
ATOM 835 N N . ARG A 1 103 ? 5.755 -7.019 -6.985 1.00 84.94 103 ARG A N 1
ATOM 836 C CA . ARG A 1 103 ? 6.783 -7.781 -7.710 1.00 84.94 103 ARG A CA 1
ATOM 837 C C . ARG A 1 103 ? 8.215 -7.445 -7.309 1.00 84.94 103 ARG A C 1
ATOM 839 O O . ARG A 1 103 ? 9.116 -8.205 -7.664 1.00 84.94 103 ARG A O 1
ATOM 846 N N . SER A 1 104 ? 8.445 -6.357 -6.585 1.00 87.94 104 SER A N 1
ATOM 847 C CA . SER A 1 104 ? 9.777 -6.027 -6.093 1.00 87.94 104 SER A CA 1
ATOM 848 C C . SER A 1 104 ? 10.269 -7.085 -5.097 1.00 87.94 104 SER A C 1
ATOM 850 O O . SER A 1 104 ? 9.507 -7.648 -4.305 1.00 87.94 104 SER A O 1
ATOM 852 N N . ILE A 1 105 ? 11.562 -7.407 -5.159 1.00 88.00 105 ILE A N 1
ATOM 853 C CA . ILE A 1 105 ? 12.170 -8.355 -4.224 1.00 88.00 105 ILE A CA 1
ATOM 854 C C . ILE A 1 105 ? 12.429 -7.616 -2.919 1.00 88.00 105 ILE A C 1
ATOM 856 O O . ILE A 1 105 ? 13.262 -6.710 -2.855 1.00 88.00 105 ILE A O 1
ATOM 860 N N . HIS A 1 106 ? 11.748 -8.031 -1.855 1.00 86.69 106 HIS A N 1
ATOM 861 C CA . HIS A 1 106 ? 11.900 -7.369 -0.574 1.00 86.69 106 HIS A CA 1
ATOM 862 C C . HIS A 1 106 ? 13.269 -7.694 0.049 1.00 86.69 106 HIS A C 1
ATOM 864 O O . HIS A 1 106 ? 13.717 -8.844 0.107 1.00 86.69 106 HIS A O 1
ATOM 870 N N . SER A 1 107 ? 13.958 -6.658 0.533 1.00 85.94 107 SER A N 1
ATOM 871 C CA . SER A 1 107 ? 15.383 -6.709 0.891 1.00 85.94 107 SER A CA 1
ATOM 872 C C . SER A 1 107 ? 15.729 -7.743 1.969 1.00 85.94 107 SER A C 1
ATOM 874 O O . SER A 1 107 ? 16.839 -8.285 1.956 1.00 85.94 107 SER A O 1
ATOM 876 N N . LYS A 1 108 ? 14.792 -8.025 2.883 1.00 85.38 108 LYS A N 1
ATOM 877 C CA . LYS A 1 108 ? 14.957 -8.973 3.996 1.00 85.38 108 LYS A CA 1
ATOM 878 C C . LYS A 1 108 ? 14.567 -10.403 3.641 1.00 85.38 108 LYS A C 1
ATOM 880 O O . LYS A 1 108 ? 15.323 -11.318 3.936 1.00 85.38 108 LYS A O 1
ATOM 885 N N . THR A 1 109 ? 13.408 -10.589 3.020 1.00 87.19 109 THR A N 1
ATOM 886 C CA . THR A 1 109 ? 12.863 -11.919 2.703 1.00 87.19 109 THR A CA 1
ATOM 887 C C . THR A 1 109 ? 13.490 -12.507 1.447 1.00 87.19 109 THR A C 1
ATOM 889 O O . THR A 1 109 ? 13.407 -13.711 1.240 1.00 87.19 109 THR A O 1
ATOM 892 N N . LYS A 1 110 ? 14.114 -11.665 0.608 1.00 91.06 110 LYS A N 1
ATOM 893 C CA . LYS A 1 110 ? 14.665 -12.037 -0.704 1.00 91.06 110 LYS A CA 1
ATOM 894 C C . LYS A 1 110 ? 13.622 -12.666 -1.632 1.00 91.06 110 LYS A C 1
ATOM 896 O O . LYS A 1 110 ? 13.967 -13.362 -2.580 1.00 91.06 110 LYS A O 1
ATOM 901 N N . GLN A 1 111 ? 12.348 -12.391 -1.369 1.00 89.06 111 GLN A N 1
ATOM 902 C CA . GLN A 1 111 ? 11.203 -12.886 -2.119 1.00 89.06 111 GLN A CA 1
ATOM 903 C C . GLN A 1 111 ? 10.258 -11.727 -2.429 1.00 89.06 111 GLN A C 1
ATOM 905 O O . GLN A 1 111 ? 10.296 -10.683 -1.770 1.00 89.06 111 GLN A O 1
ATOM 910 N N . THR A 1 112 ? 9.425 -11.914 -3.446 1.00 87.75 112 THR A N 1
ATOM 911 C CA . THR A 1 112 ? 8.358 -10.977 -3.807 1.00 87.75 112 THR A CA 1
ATOM 912 C C . THR A 1 112 ? 7.133 -11.202 -2.925 1.00 87.75 112 THR A C 1
ATOM 914 O O . THR A 1 112 ? 6.941 -12.282 -2.360 1.00 87.75 112 THR A O 1
ATOM 917 N N . HIS A 1 113 ? 6.276 -10.192 -2.821 1.00 87.12 113 HIS A N 1
ATOM 918 C CA . HIS A 1 113 ? 5.093 -10.252 -1.965 1.00 87.12 113 HIS A CA 1
ATOM 919 C C . HIS A 1 113 ? 4.096 -11.358 -2.381 1.00 87.12 113 HIS A C 1
ATOM 921 O O . HIS A 1 113 ? 3.705 -12.148 -1.523 1.00 87.12 113 HIS A O 1
ATOM 927 N N . PRO A 1 114 ? 3.745 -11.534 -3.677 1.00 86.25 114 PRO A N 1
ATOM 928 C CA . PRO A 1 114 ? 2.838 -12.600 -4.105 1.00 86.25 114 PRO A CA 1
ATOM 929 C C . PRO A 1 114 ? 3.368 -14.012 -3.841 1.00 86.25 114 PRO A C 1
ATOM 931 O O . PRO A 1 114 ? 2.578 -14.922 -3.600 1.00 86.25 114 PRO A O 1
ATOM 934 N N . ILE A 1 115 ? 4.692 -14.210 -3.848 1.00 88.50 115 ILE A N 1
ATOM 935 C CA . ILE A 1 115 ? 5.297 -15.502 -3.496 1.00 88.50 115 ILE A CA 1
ATOM 936 C C . ILE A 1 115 ? 5.073 -15.814 -2.017 1.00 88.50 115 ILE A C 1
ATOM 938 O O . ILE A 1 115 ? 4.703 -16.938 -1.694 1.00 88.50 115 ILE A O 1
ATOM 942 N N . LEU A 1 116 ? 5.238 -14.826 -1.138 1.00 88.00 116 LEU A N 1
ATOM 943 C CA . LEU A 1 116 ? 5.036 -14.999 0.301 1.00 88.00 116 LEU A CA 1
ATOM 944 C C . LEU A 1 116 ? 3.562 -15.202 0.670 1.00 88.00 116 LEU A C 1
ATOM 946 O O . LEU A 1 116 ? 3.259 -16.015 1.536 1.00 88.00 116 LEU A O 1
ATOM 950 N N . GLU A 1 117 ? 2.649 -14.484 0.016 1.00 85.25 117 GLU A N 1
ATOM 951 C CA . GLU A 1 117 ? 1.220 -14.551 0.341 1.00 85.25 117 GLU A CA 1
ATOM 952 C C . GLU A 1 117 ? 0.475 -15.683 -0.364 1.00 85.25 117 GLU A C 1
ATOM 954 O O . GLU A 1 117 ? -0.402 -16.315 0.219 1.00 85.25 117 GLU A O 1
ATOM 959 N N . LYS A 1 118 ? 0.764 -15.892 -1.653 1.00 83.88 118 LYS A N 1
ATOM 960 C CA . LYS A 1 118 ? -0.039 -16.744 -2.545 1.00 83.88 118 LYS A CA 1
ATOM 961 C C . LYS A 1 118 ? 0.769 -17.873 -3.177 1.00 83.88 118 LYS A C 1
ATOM 963 O O . LYS A 1 118 ? 0.179 -18.758 -3.787 1.00 83.88 118 LYS A O 1
ATOM 968 N N . GLY A 1 119 ? 2.096 -17.862 -3.049 1.00 89.12 119 GLY A N 1
ATOM 969 C CA . GLY A 1 119 ? 2.983 -18.891 -3.599 1.00 89.12 119 GLY A CA 1
ATOM 970 C C . GLY A 1 119 ? 3.289 -18.755 -5.093 1.00 89.12 119 GLY A C 1
ATOM 971 O O . GLY A 1 119 ? 3.954 -19.623 -5.651 1.00 89.12 119 GLY A O 1
ATOM 972 N N . TRP A 1 120 ? 2.835 -17.693 -5.767 1.00 85.62 120 TRP A N 1
ATOM 973 C CA . TRP A 1 120 ? 3.093 -17.485 -7.197 1.00 85.62 120 TRP A CA 1
ATOM 974 C C . TRP A 1 120 ? 3.165 -16.001 -7.559 1.00 85.62 120 TRP A C 1
ATOM 976 O O . TRP A 1 120 ? 2.493 -15.170 -6.955 1.00 85.62 120 TRP A O 1
ATOM 986 N N . ASN A 1 121 ? 3.961 -15.673 -8.582 1.00 83.06 121 ASN A N 1
ATOM 987 C CA . ASN A 1 121 ? 3.987 -14.337 -9.176 1.00 83.06 121 ASN A CA 1
ATOM 988 C C . ASN A 1 121 ? 3.071 -14.276 -10.404 1.00 83.06 121 ASN A C 1
ATOM 990 O O . ASN A 1 121 ? 3.161 -15.158 -11.266 1.00 83.06 121 ASN A O 1
ATOM 994 N N . PRO A 1 122 ? 2.239 -13.231 -10.535 1.00 80.44 122 PRO A N 1
ATOM 995 C CA . PRO A 1 122 ? 1.472 -13.022 -11.749 1.00 80.44 122 PRO A CA 1
ATOM 996 C C . PRO A 1 122 ? 2.391 -12.734 -12.932 1.00 80.44 122 PRO A C 1
ATOM 998 O O . PRO A 1 122 ? 3.318 -11.929 -12.835 1.00 80.44 122 PRO A O 1
ATOM 1001 N N . LYS A 1 123 ? 2.118 -13.405 -14.055 1.00 79.38 123 LYS A N 1
ATOM 1002 C CA . LYS A 1 123 ? 2.795 -13.138 -15.324 1.00 79.38 123 LYS A CA 1
ATOM 1003 C C . LYS A 1 123 ? 2.273 -11.835 -15.903 1.00 79.38 123 LYS A C 1
ATOM 1005 O O . LYS A 1 123 ? 1.063 -11.657 -16.025 1.00 79.38 123 LYS A O 1
ATOM 1010 N N . LEU A 1 124 ? 3.187 -10.965 -16.299 1.00 75.19 124 LEU A N 1
ATOM 1011 C CA . LEU A 1 124 ? 2.874 -9.731 -16.998 1.00 75.19 124 LEU A CA 1
ATOM 1012 C C . LEU A 1 124 ? 3.106 -9.867 -18.499 1.00 75.19 124 LEU A C 1
ATOM 1014 O O . LEU A 1 124 ? 3.883 -10.728 -18.929 1.00 75.19 124 LEU A O 1
ATOM 1018 N N . PRO A 1 125 ? 2.481 -8.993 -19.308 1.00 73.88 125 PRO A N 1
ATOM 1019 C CA . PRO A 1 125 ? 2.752 -8.929 -20.739 1.00 73.88 125 PRO A CA 1
ATOM 1020 C C . PRO A 1 125 ? 4.257 -8.855 -21.037 1.00 73.88 125 PRO A C 1
ATOM 1022 O O . PRO A 1 125 ? 4.755 -9.610 -21.867 1.00 73.88 125 PRO A O 1
ATOM 1025 N N . GLN A 1 126 ? 5.013 -8.061 -20.268 1.00 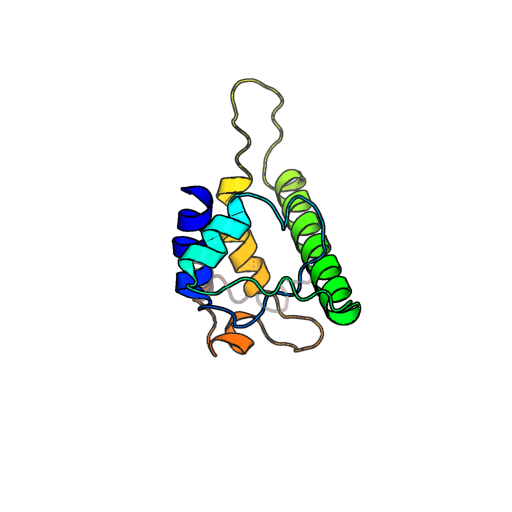71.56 126 GLN A N 1
ATOM 1026 C CA . GLN A 1 126 ? 6.470 -7.942 -20.410 1.00 71.56 126 GLN A CA 1
ATOM 1027 C C . GLN A 1 126 ? 7.241 -9.248 -20.173 1.00 71.56 126 GLN A C 1
ATOM 1029 O O . GLN A 1 126 ? 8.253 -9.474 -20.828 1.00 71.56 126 GLN A O 1
ATOM 1034 N N . ASP A 1 127 ? 6.761 -10.143 -19.301 1.00 71.69 127 ASP A N 1
ATOM 1035 C CA . ASP A 1 127 ? 7.402 -11.450 -19.083 1.00 71.69 127 ASP A CA 1
ATOM 1036 C C . ASP A 1 127 ? 7.202 -12.382 -20.287 1.00 71.69 127 ASP A C 1
ATOM 1038 O O . ASP A 1 127 ? 7.981 -13.310 -20.499 1.00 71.69 127 ASP A O 1
ATOM 1042 N N . SER A 1 128 ? 6.148 -12.140 -21.072 1.00 69.19 128 SER A N 1
ATOM 1043 C CA . SER A 1 128 ? 5.883 -12.866 -22.316 1.00 69.19 128 SER A CA 1
ATOM 1044 C C . SER A 1 128 ? 6.714 -12.302 -23.469 1.00 69.19 128 SER A C 1
ATOM 1046 O O . SER A 1 128 ? 7.219 -13.071 -24.276 1.00 69.19 128 SER A O 1
ATOM 1048 N N . LEU A 1 129 ? 6.918 -10.979 -23.496 1.00 70.38 129 LEU A N 1
ATOM 1049 C CA . LEU A 1 129 ? 7.761 -10.293 -24.483 1.00 70.38 129 LEU A CA 1
ATOM 1050 C C . LEU A 1 129 ? 9.264 -10.554 -24.267 1.00 70.38 129 LEU A C 1
ATOM 1052 O O . LEU A 1 129 ? 10.026 -10.612 -25.226 1.00 70.38 129 LEU A O 1
ATOM 1056 N N . ARG A 1 130 ? 9.710 -10.751 -23.018 1.00 60.91 130 ARG A N 1
ATOM 1057 C CA . ARG A 1 130 ? 11.130 -10.961 -22.674 1.00 60.91 130 ARG A CA 1
ATOM 1058 C C . ARG A 1 130 ? 11.714 -12.325 -23.044 1.00 60.91 130 ARG A C 1
ATOM 1060 O O . ARG A 1 130 ? 12.913 -12.504 -22.865 1.00 60.91 130 ARG A O 1
ATOM 1067 N N . LYS A 1 131 ? 10.926 -13.283 -23.540 1.00 55.34 131 LYS A N 1
ATOM 1068 C CA . LYS A 1 131 ? 11.490 -14.559 -24.017 1.00 55.34 131 LYS A CA 1
ATOM 1069 C C . LYS A 1 131 ? 12.289 -14.410 -25.313 1.00 55.34 131 LYS A C 1
ATOM 1071 O O . LYS A 1 131 ? 13.215 -15.186 -25.518 1.00 55.34 131 LYS A O 1
ATOM 1076 N N . ASP A 1 132 ? 11.983 -13.379 -26.105 1.00 56.31 132 ASP A N 1
ATOM 1077 C CA . ASP A 1 132 ? 12.500 -13.230 -27.472 1.00 56.31 132 ASP A CA 1
ATOM 1078 C C . ASP A 1 132 ? 13.328 -11.944 -27.673 1.00 56.31 132 ASP A C 1
ATOM 1080 O O . ASP A 1 132 ? 13.867 -11.701 -28.752 1.00 56.31 132 ASP A O 1
ATOM 1084 N N . LEU A 1 133 ? 13.462 -11.101 -26.643 1.00 52.00 133 LEU A N 1
ATOM 1085 C CA . LEU A 1 133 ? 14.179 -9.828 -26.735 1.00 52.00 133 LEU A CA 1
ATOM 1086 C C . LEU A 1 133 ? 15.612 -9.970 -26.206 1.00 52.00 133 LEU A C 1
ATOM 1088 O O . LEU A 1 133 ? 15.924 -9.567 -25.091 1.00 52.00 133 LEU A O 1
ATOM 1092 N N . VAL A 1 134 ? 16.440 -10.547 -27.085 1.00 57.19 134 VAL A N 1
ATOM 1093 C CA . VAL A 1 134 ? 17.910 -10.488 -27.173 1.00 57.19 134 VAL A CA 1
ATOM 1094 C C . VAL A 1 134 ? 18.674 -10.948 -25.923 1.00 57.19 134 VAL A C 1
ATOM 1096 O O . VAL A 1 134 ? 18.818 -10.219 -24.944 1.00 57.19 134 VAL A O 1
ATOM 1099 N N . GLU A 1 135 ? 19.302 -12.127 -26.013 1.00 54.22 135 GLU A N 1
ATOM 1100 C CA . GLU A 1 135 ? 20.511 -12.404 -25.232 1.00 54.22 135 GLU A CA 1
ATOM 1101 C C . GLU A 1 135 ? 21.572 -11.370 -25.620 1.00 54.22 135 GLU A C 1
ATOM 1103 O O . GLU A 1 135 ? 22.188 -11.439 -26.686 1.00 54.22 135 GLU A O 1
ATOM 1108 N N . VAL A 1 136 ? 21.760 -10.361 -24.773 1.00 59.62 136 VAL A N 1
ATOM 1109 C CA . VAL A 1 136 ? 22.852 -9.409 -24.942 1.00 59.62 136 VAL A CA 1
ATOM 1110 C C . VAL A 1 136 ? 24.143 -10.173 -24.672 1.00 59.62 136 VAL A C 1
ATOM 1112 O O . VAL A 1 136 ? 24.438 -10.550 -23.538 1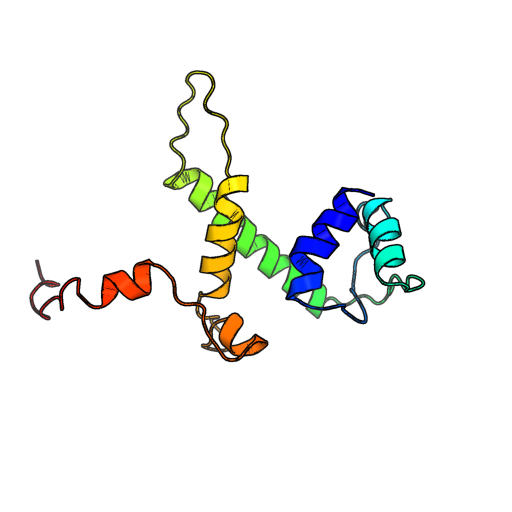.00 59.62 136 VAL A O 1
ATOM 1115 N N . HIS A 1 137 ? 24.891 -10.439 -25.742 1.00 50.44 137 HIS A N 1
ATOM 1116 C CA . HIS A 1 137 ? 26.191 -11.093 -25.670 1.00 50.44 137 HIS A CA 1
ATOM 1117 C C . HIS A 1 137 ? 27.098 -10.334 -24.677 1.00 50.44 137 HIS A C 1
ATOM 1119 O O . HIS A 1 137 ? 27.121 -9.102 -24.708 1.00 50.44 137 HIS A O 1
ATOM 1125 N N . PRO A 1 138 ? 27.874 -11.018 -23.815 1.00 59.12 138 PRO A N 1
ATOM 1126 C CA . PRO A 1 138 ? 28.602 -10.395 -22.702 1.00 59.12 138 PRO A CA 1
ATOM 1127 C C . PRO A 1 138 ? 29.578 -9.260 -23.079 1.00 59.12 138 PRO A C 1
ATOM 1129 O O . PRO A 1 138 ? 29.937 -8.464 -22.220 1.00 59.12 138 PRO A O 1
ATOM 1132 N N . THR A 1 139 ? 29.982 -9.129 -24.345 1.00 56.53 139 THR A N 1
ATOM 1133 C CA . THR A 1 139 ? 30.814 -8.009 -24.840 1.00 56.53 139 THR A CA 1
ATOM 1134 C C . THR A 1 139 ? 30.046 -6.735 -25.206 1.00 56.53 139 THR A C 1
ATOM 1136 O O . THR A 1 139 ? 30.670 -5.705 -25.445 1.00 56.53 139 THR A O 1
ATOM 1139 N N . ALA A 1 140 ? 28.713 -6.753 -25.241 1.00 54.41 140 ALA A N 1
ATOM 1140 C CA . ALA A 1 140 ? 27.915 -5.562 -25.546 1.00 54.41 140 ALA A CA 1
ATOM 1141 C C . ALA A 1 140 ? 27.758 -4.598 -24.348 1.00 54.41 140 ALA A C 1
ATOM 1143 O O . ALA A 1 140 ? 27.246 -3.499 -24.525 1.00 54.41 140 ALA A O 1
ATOM 1144 N N . GLY A 1 141 ? 28.228 -4.971 -23.149 1.00 52.62 141 GLY A N 1
ATOM 1145 C CA . GLY A 1 141 ? 28.269 -4.096 -21.965 1.00 52.62 141 GLY A CA 1
ATOM 1146 C C . GLY A 1 141 ? 29.561 -3.282 -21.808 1.00 52.62 141 GLY A C 1
ATOM 1147 O O . GLY A 1 141 ? 29.761 -2.671 -20.763 1.00 52.62 141 GLY A O 1
ATOM 1148 N N . SER A 1 142 ? 30.457 -3.323 -22.798 1.00 53.75 142 SER A N 1
ATOM 1149 C CA . SER A 1 142 ? 31.789 -2.702 -22.740 1.00 53.75 142 SER A CA 1
ATOM 1150 C C . SER A 1 142 ? 32.062 -1.686 -23.861 1.00 53.75 142 SER A C 1
ATOM 1152 O O . SER A 1 142 ? 33.212 -1.530 -24.266 1.00 53.75 142 SER A O 1
ATOM 1154 N N . PHE A 1 143 ? 31.029 -0.991 -24.344 1.00 44.91 143 PHE A N 1
ATOM 1155 C CA . PHE A 1 143 ? 31.178 0.256 -25.107 1.00 44.91 143 PHE A CA 1
ATOM 1156 C C . PHE A 1 143 ? 30.671 1.443 -24.293 1.00 44.91 143 PHE A C 1
ATOM 1158 O O . PHE A 1 143 ? 29.657 1.264 -23.581 1.00 44.91 143 PHE A O 1
#

Secondary structure (DSSP, 8-state):
-HHHHHHIIIIIHHH---S-------TTTTSHHHHHHHHHHTPPP-------HHHHHHHHHHHHHHHHHHHHHHHHTS----SS-----HHHHHHHHHHHHHHS--TTTSS-HHHHHHS-PPPPHHHHHTTSS----GGGG--

pLDDT: mean 76.4, std 13.35, range [44.91, 93.62]